Protein AF-A0A4Y2AP46-F1 (afdb_monomer)

Organism: Araneus ventricosus (NCBI:txid182803)

InterPro domains:
  IPR036397 Ribonuclease H superfamily [G3DSA:3.30.420.10] (19-108)

pLDDT: mean 75.17, std 23.65, range [29.0, 97.69]

Mean predicted aligned error: 13.7 Å

Nearest PDB structures (foldseek):
  3k9k-assembly3_B  TM=8.716E-01  e=1.793E-01  Homo sapiens
  3k9j-assembly2_A  TM=8.518E-01  e=1.899E-01  Homo sapiens
  3k9j-assembly3_B  TM=8.761E-01  e=3.189E-01  Homo sapiens
  3f2k-assembly2_B  TM=8.456E-01  e=3.578E-01  Homo sapiens
  3f2k-assembly1_A  TM=8.415E-01  e=1.199E+00  Homo sapiens

Solvent-accessible surface area (backbone atoms only — not comparable to full-atom values): 7448 Å² total; per-residue (Å²): 141,79,86,82,78,82,80,79,86,90,79,80,89,76,81,80,80,88,71,95,73,83,88,68,97,76,74,85,79,84,87,60,105,64,92,74,67,85,94,47,58,81,70,35,62,59,60,7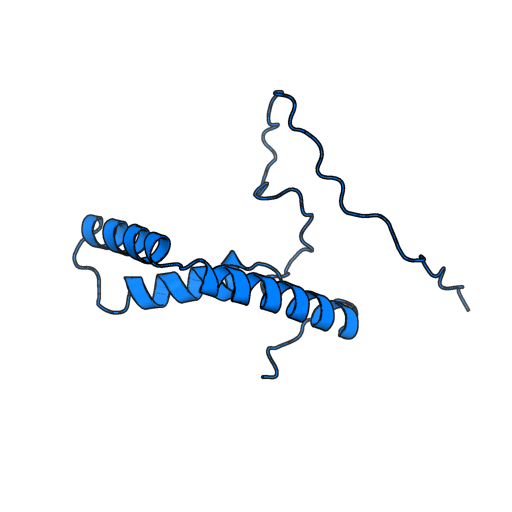1,42,50,49,55,54,38,48,53,61,42,59,69,50,85,60,92,42,73,67,54,45,53,50,36,49,51,52,41,58,69,64,62,46,72,67,56,53,53,50,51,53,54,49,45,56,51,41,52,50,51,30,59,75,47,73,69,44,94,77,77,89,88,122

Structure (mmCIF, N/CA/C/O backbone):
data_AF-A0A4Y2AP46-F1
#
_entry.id   AF-A0A4Y2AP46-F1
#
loop_
_atom_site.group_PDB
_atom_site.id
_atom_site.type_symbol
_atom_site.label_atom_id
_atom_site.label_alt_id
_atom_site.label_comp_id
_atom_site.label_asym_id
_atom_site.label_entity_id
_atom_site.label_seq_id
_atom_site.pdbx_PDB_ins_code
_atom_site.Cartn_x
_atom_site.Cartn_y
_atom_site.Cartn_z
_atom_site.occupancy
_atom_site.B_iso_or_equiv
_atom_site.auth_seq_id
_atom_site.auth_comp_id
_atom_site.auth_asym_id
_atom_site.auth_atom_id
_atom_site.pdbx_PDB_model_num
ATOM 1 N N . MET A 1 1 ? 24.502 12.282 -37.279 1.00 34.84 1 MET A N 1
ATOM 2 C CA . MET A 1 1 ? 24.917 11.019 -36.629 1.00 34.84 1 MET A CA 1
ATOM 3 C C . MET A 1 1 ? 25.685 11.370 -35.365 1.00 34.84 1 MET A C 1
ATOM 5 O O . MET A 1 1 ? 26.804 11.847 -35.468 1.00 34.84 1 MET A O 1
ATOM 9 N N . VAL A 1 2 ? 25.063 11.231 -34.194 1.00 35.81 2 VAL A N 1
ATOM 10 C CA . VAL A 1 2 ? 25.704 11.461 -32.886 1.00 35.81 2 VAL A CA 1
ATOM 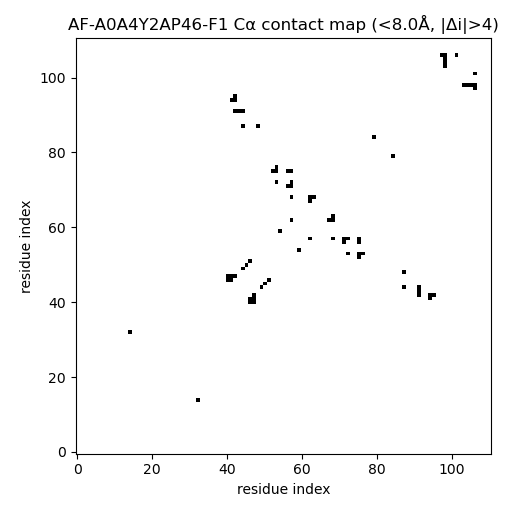11 C C . VAL A 1 2 ? 25.883 10.087 -32.231 1.00 35.81 2 VAL A C 1
ATOM 13 O O . VAL A 1 2 ? 24.922 9.317 -32.254 1.00 35.81 2 VAL A O 1
ATOM 16 N N . PRO A 1 3 ? 27.060 9.712 -31.696 1.00 34.12 3 PRO A N 1
ATOM 17 C CA . PRO A 1 3 ? 27.263 8.360 -31.192 1.00 34.12 3 PRO A CA 1
ATOM 18 C C . PRO A 1 3 ? 26.651 8.205 -29.798 1.00 34.12 3 PRO A C 1
ATOM 20 O O . PRO A 1 3 ? 27.077 8.847 -28.837 1.00 34.12 3 PRO A O 1
ATOM 23 N N . THR A 1 4 ? 25.679 7.305 -29.677 1.00 37.78 4 THR A N 1
ATOM 24 C CA . THR A 1 4 ? 25.093 6.872 -28.407 1.00 37.78 4 THR A CA 1
ATOM 25 C C . THR A 1 4 ? 26.121 6.042 -27.638 1.00 37.78 4 THR A C 1
ATOM 27 O O . THR A 1 4 ? 26.429 4.903 -27.996 1.00 37.78 4 THR A O 1
ATOM 30 N N . ARG A 1 5 ? 26.692 6.610 -26.571 1.00 38.94 5 ARG A N 1
ATOM 31 C CA . ARG A 1 5 ? 27.623 5.891 -25.693 1.00 38.94 5 ARG A CA 1
ATOM 32 C C . ARG A 1 5 ? 26.830 4.886 -24.851 1.00 38.94 5 ARG A C 1
ATOM 34 O O . ARG A 1 5 ? 26.163 5.266 -23.894 1.00 38.94 5 ARG A O 1
ATOM 41 N N . ARG A 1 6 ? 26.914 3.598 -25.205 1.00 39.25 6 ARG A N 1
ATOM 42 C CA . ARG A 1 6 ? 26.455 2.472 -24.371 1.00 39.25 6 ARG A CA 1
ATOM 43 C C . ARG A 1 6 ? 27.078 2.593 -22.976 1.00 39.25 6 ARG A C 1
ATOM 45 O O . ARG A 1 6 ? 28.301 2.531 -22.855 1.00 39.25 6 ARG A O 1
ATOM 52 N N . ARG A 1 7 ? 26.271 2.734 -21.919 1.00 34.50 7 ARG A N 1
ATOM 53 C CA . ARG A 1 7 ? 26.749 2.532 -20.545 1.00 34.50 7 ARG A CA 1
ATOM 54 C C . ARG A 1 7 ? 26.505 1.073 -20.172 1.00 34.50 7 ARG A C 1
ATOM 56 O O . ARG A 1 7 ? 25.367 0.621 -20.110 1.00 34.50 7 ARG A O 1
ATOM 63 N N . SER A 1 8 ? 27.610 0.350 -20.018 1.00 29.00 8 SER A N 1
ATOM 64 C CA . SER A 1 8 ? 27.644 -1.052 -19.619 1.00 29.00 8 SER A CA 1
ATOM 65 C C . SER A 1 8 ? 27.241 -1.226 -18.152 1.00 29.00 8 SER A C 1
ATOM 67 O O . SER A 1 8 ? 27.389 -0.317 -17.335 1.00 29.00 8 SER A O 1
ATOM 69 N N . SER A 1 9 ? 26.727 -2.421 -17.883 1.00 44.53 9 SER A N 1
ATOM 70 C CA . SER A 1 9 ? 26.170 -2.958 -16.644 1.00 44.53 9 SER A CA 1
ATOM 71 C C . SER A 1 9 ? 27.117 -2.905 -15.432 1.00 44.53 9 SER A C 1
ATOM 73 O O . SER A 1 9 ? 28.333 -2.799 -15.577 1.00 44.53 9 SER A O 1
ATOM 75 N N . SER A 1 10 ? 26.528 -3.114 -14.248 1.00 43.09 10 SER A N 1
ATOM 76 C CA . SER A 1 10 ? 27.130 -3.569 -12.980 1.00 43.09 10 SER A CA 1
ATOM 77 C C . SER A 1 10 ? 27.781 -2.535 -12.050 1.00 43.09 10 SER A C 1
ATOM 79 O O . SER A 1 10 ? 28.990 -2.522 -11.852 1.00 43.09 10 SER A O 1
ATOM 81 N N . GLN A 1 11 ? 26.959 -1.755 -11.341 1.00 38.72 11 GLN A N 1
ATOM 82 C CA . GLN A 1 11 ? 27.303 -1.311 -9.983 1.00 38.72 11 GLN A CA 1
ATOM 83 C C . GLN A 1 11 ? 26.084 -1.481 -9.074 1.00 38.72 11 GLN A C 1
ATOM 85 O O . GLN A 1 11 ? 25.056 -0.838 -9.266 1.00 38.72 11 GLN A O 1
ATOM 90 N N . GLY A 1 12 ? 26.192 -2.410 -8.121 1.00 34.59 12 GLY A N 1
ATOM 91 C CA . GLY A 1 12 ? 25.190 -2.628 -7.085 1.00 34.59 12 GLY A CA 1
ATOM 92 C C . GLY A 1 12 ? 24.966 -1.357 -6.269 1.00 34.59 12 GLY A C 1
ATOM 93 O O . GLY A 1 12 ? 25.911 -0.625 -5.970 1.00 34.59 12 GLY A O 1
ATOM 94 N N . ILE A 1 13 ? 23.706 -1.102 -5.926 1.00 41.91 13 ILE A N 1
ATOM 95 C CA . ILE A 1 13 ? 23.285 0.026 -5.096 1.00 41.91 13 ILE A CA 1
ATOM 96 C C . ILE A 1 13 ? 23.948 -0.138 -3.722 1.00 41.91 13 ILE A C 1
ATOM 98 O O . ILE A 1 13 ? 23.543 -0.979 -2.922 1.00 41.91 13 ILE A O 1
ATOM 102 N N . LYS A 1 14 ? 25.004 0.634 -3.452 1.00 35.41 14 LY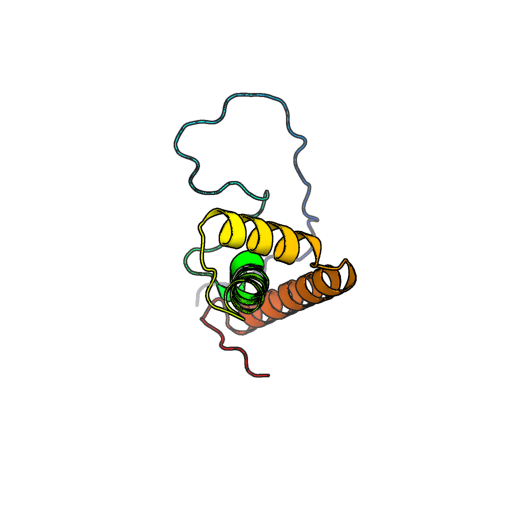S A N 1
ATOM 103 C CA . LYS A 1 14 ? 25.568 0.763 -2.105 1.00 35.41 14 LYS A CA 1
ATOM 104 C C . LYS A 1 14 ? 24.712 1.762 -1.330 1.00 35.41 14 LYS A C 1
ATOM 106 O O . LYS A 1 14 ? 24.700 2.941 -1.667 1.00 35.41 14 LYS A O 1
ATOM 111 N N . CYS A 1 15 ? 24.023 1.297 -0.291 1.00 34.84 15 CYS A N 1
ATOM 112 C CA . CYS A 1 15 ? 23.386 2.172 0.692 1.00 34.84 15 CYS A CA 1
ATOM 113 C C . CYS A 1 15 ? 24.472 2.894 1.513 1.00 34.84 15 CYS A C 1
ATOM 115 O O . CYS A 1 15 ? 25.323 2.210 2.089 1.00 34.84 15 CYS A O 1
ATOM 117 N N . PRO A 1 16 ? 24.480 4.235 1.600 1.00 37.75 16 PRO A N 1
ATOM 118 C CA . PRO A 1 16 ? 25.389 4.936 2.494 1.00 37.75 16 PRO A CA 1
ATOM 119 C C . PRO A 1 16 ? 24.892 4.852 3.945 1.00 37.75 16 PRO A C 1
ATOM 121 O O . PRO A 1 16 ? 23.728 5.114 4.246 1.00 37.75 16 PRO A O 1
ATOM 124 N N . THR A 1 17 ? 25.797 4.473 4.844 1.00 40.91 17 THR A N 1
ATOM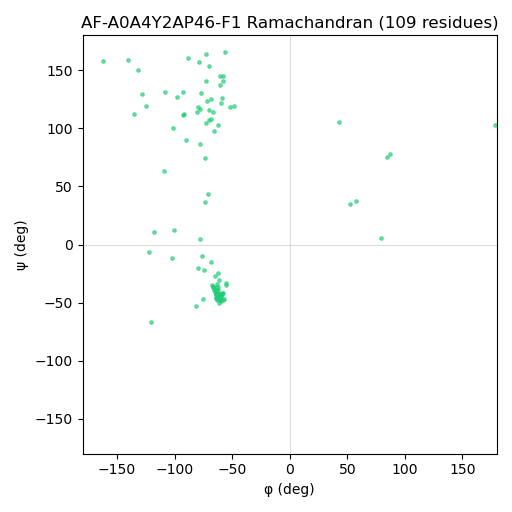 125 C CA . THR A 1 17 ? 25.617 4.476 6.300 1.00 40.91 17 THR A CA 1
ATOM 126 C C . THR A 1 17 ? 25.286 5.888 6.795 1.00 40.91 17 THR A C 1
ATOM 128 O O . THR A 1 17 ? 26.025 6.833 6.519 1.00 40.91 17 THR A O 1
ATOM 131 N N . VAL A 1 18 ? 24.185 6.034 7.538 1.00 43.59 18 VAL A N 1
ATOM 132 C CA . VAL A 1 18 ? 23.786 7.288 8.198 1.00 43.59 18 VAL A CA 1
ATOM 133 C C . VAL A 1 18 ? 24.799 7.636 9.291 1.00 43.59 18 VAL A C 1
ATOM 135 O O . VAL A 1 18 ? 24.893 6.940 10.299 1.00 43.59 18 VAL A O 1
ATOM 138 N N . HIS A 1 19 ? 25.529 8.737 9.109 1.00 35.12 19 HIS A N 1
ATOM 139 C CA . HIS A 1 19 ? 26.148 9.471 10.209 1.00 35.12 19 HIS A CA 1
ATOM 140 C C . HIS A 1 19 ? 25.245 10.652 10.574 1.00 35.12 19 HIS A C 1
ATOM 142 O O . HIS A 1 19 ? 24.853 11.435 9.710 1.00 35.12 19 HIS A O 1
ATOM 148 N N . SER A 1 20 ? 24.898 10.747 11.860 1.00 47.75 20 SER A N 1
ATOM 149 C CA . SER A 1 20 ? 24.138 11.847 12.457 1.00 47.75 20 SER A CA 1
ATOM 150 C C . SER A 1 20 ? 24.699 13.210 12.051 1.00 47.75 20 SER A C 1
ATOM 152 O O . SER A 1 20 ? 25.831 13.539 12.395 1.00 47.75 20 SER A O 1
ATOM 154 N N . GLY A 1 21 ? 23.890 14.025 11.375 1.00 43.62 21 GLY A N 1
ATOM 155 C CA . GLY A 1 21 ? 24.244 15.405 11.059 1.00 43.62 21 GLY A CA 1
ATOM 156 C C . GLY A 1 21 ? 23.174 16.123 10.243 1.00 43.62 21 GLY A C 1
ATOM 157 O O . GLY A 1 21 ? 23.063 15.901 9.048 1.00 43.62 21 GLY A O 1
ATOM 158 N N . HIS A 1 22 ? 22.403 16.970 10.929 1.00 42.50 22 HIS A N 1
ATOM 159 C CA . HIS A 1 22 ? 21.694 18.165 10.448 1.00 42.50 22 HIS A CA 1
ATOM 160 C C . HIS A 1 22 ? 20.949 18.089 9.092 1.00 42.50 22 HIS A C 1
ATOM 162 O O . HIS A 1 22 ? 21.539 18.200 8.022 1.00 42.50 22 HIS A O 1
ATOM 168 N N . ILE A 1 23 ? 19.614 18.013 9.144 1.00 52.22 23 ILE A N 1
ATOM 169 C CA . ILE A 1 23 ? 18.727 18.080 7.970 1.00 52.22 23 ILE A CA 1
ATOM 170 C C . ILE A 1 23 ? 18.578 19.550 7.522 1.00 52.22 23 ILE A C 1
ATOM 172 O O . ILE A 1 23 ? 18.023 20.343 8.285 1.00 52.22 23 ILE A O 1
ATOM 176 N N . PRO A 1 24 ? 19.014 19.957 6.312 1.00 40.78 24 PRO A N 1
ATOM 177 C CA . PRO A 1 24 ? 18.679 21.274 5.778 1.00 40.78 24 PRO A CA 1
ATOM 178 C C . PRO A 1 24 ? 17.204 21.334 5.340 1.00 40.78 24 PRO A C 1
ATOM 180 O O . PRO A 1 24 ? 16.654 20.388 4.773 1.00 40.78 24 PRO A O 1
ATOM 183 N N . ALA A 1 25 ? 16.563 22.475 5.602 1.00 44.97 25 ALA A N 1
ATOM 184 C CA . ALA A 1 25 ? 15.126 22.729 5.455 1.00 44.97 25 ALA A CA 1
ATOM 185 C C . ALA A 1 25 ? 14.627 22.887 3.998 1.00 44.97 25 ALA A C 1
ATOM 187 O O . ALA A 1 25 ? 13.738 23.687 3.725 1.00 44.97 25 ALA A O 1
ATOM 188 N N . THR A 1 26 ? 15.175 22.125 3.050 1.00 49.66 26 THR A N 1
ATOM 189 C CA . THR A 1 26 ? 14.690 22.046 1.654 1.00 49.66 26 THR A CA 1
ATOM 190 C C . THR A 1 26 ? 14.215 20.640 1.268 1.00 49.66 26 THR A C 1
ATOM 192 O O . THR A 1 26 ? 13.934 20.356 0.105 1.00 49.66 26 THR A O 1
ATOM 195 N N . SER A 1 27 ? 14.080 19.745 2.251 1.00 47.41 27 SER A N 1
ATOM 196 C CA . SER A 1 27 ? 13.724 18.339 2.053 1.00 47.41 27 SER A CA 1
ATOM 197 C C . SER A 1 27 ? 12.227 18.144 1.800 1.00 47.41 27 SER A C 1
ATOM 199 O O . SER A 1 27 ? 11.440 17.871 2.706 1.00 47.41 27 SER A O 1
ATOM 201 N N . HIS A 1 28 ? 11.810 18.249 0.541 1.00 48.00 28 HIS A N 1
ATOM 202 C CA . HIS A 1 28 ? 10.535 17.692 0.102 1.00 48.00 28 HIS A CA 1
ATOM 203 C C . HIS A 1 28 ? 10.775 16.248 -0.366 1.00 48.00 28 HIS A C 1
ATOM 205 O O . HIS A 1 28 ? 10.976 16.005 -1.550 1.00 48.00 28 HIS A O 1
ATOM 211 N N . ARG A 1 29 ? 10.661 15.302 0.582 1.00 51.47 29 ARG A N 1
ATOM 212 C CA . ARG A 1 29 ? 10.578 13.829 0.411 1.00 51.47 29 ARG A CA 1
ATOM 213 C C . ARG A 1 29 ? 11.909 13.064 0.346 1.00 51.47 29 ARG A C 1
ATOM 215 O O . ARG A 1 29 ? 12.292 12.540 -0.692 1.00 51.47 29 ARG A O 1
ATOM 222 N N . VAL A 1 30 ? 12.526 12.849 1.506 1.00 48.62 30 VAL A N 1
ATOM 223 C CA . VAL A 1 30 ? 13.455 11.725 1.713 1.00 48.62 30 VAL A CA 1
ATOM 224 C C . VAL A 1 30 ? 12.700 10.636 2.474 1.00 48.62 30 VAL A C 1
ATOM 226 O O . VAL A 1 30 ? 12.522 10.751 3.682 1.00 48.62 30 VAL A O 1
ATOM 229 N N . TRP A 1 31 ? 12.217 9.603 1.773 1.00 51.09 31 TRP A N 1
ATOM 230 C CA . TRP A 1 31 ? 11.650 8.408 2.431 1.00 51.09 31 TRP A CA 1
ATOM 231 C C . TRP A 1 31 ? 12.334 7.088 2.044 1.00 51.09 31 TRP A C 1
ATOM 233 O O 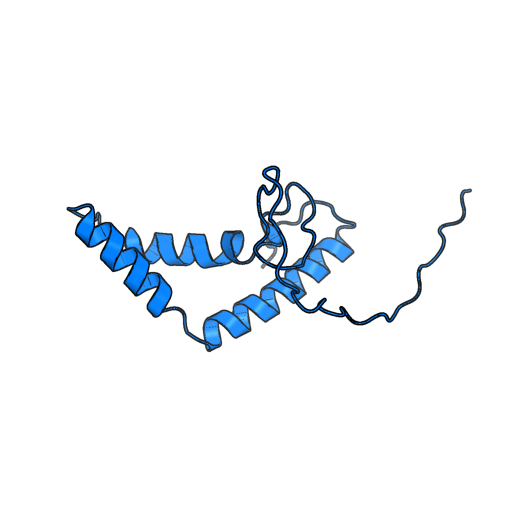. TRP A 1 31 ? 12.127 6.060 2.674 1.00 51.09 31 TRP A O 1
ATOM 243 N N . CYS A 1 32 ? 13.246 7.104 1.085 1.00 54.25 32 CYS A N 1
ATOM 244 C CA . CYS A 1 32 ? 14.264 6.077 0.911 1.00 54.25 32 CYS A CA 1
ATOM 245 C C . CYS A 1 32 ? 15.349 6.681 0.021 1.00 54.25 32 C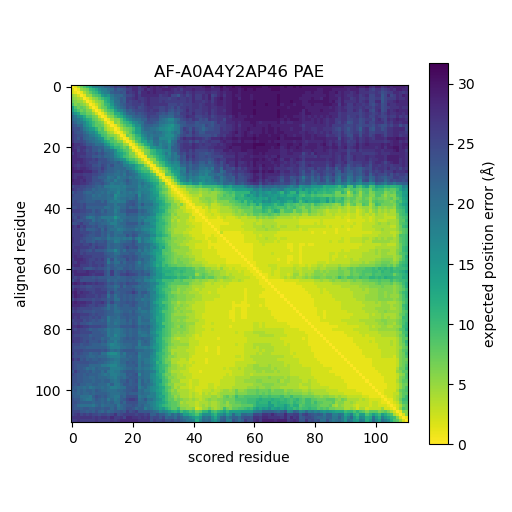YS A C 1
ATOM 247 O O . CYS A 1 32 ? 15.098 7.665 -0.669 1.00 54.25 32 CYS A O 1
ATOM 249 N N . CYS A 1 33 ? 16.562 6.144 0.064 1.00 57.72 33 CYS A N 1
ATOM 250 C CA . CYS A 1 33 ? 17.741 6.647 -0.649 1.00 57.72 33 CYS A CA 1
ATOM 251 C C . CYS A 1 33 ? 17.659 6.408 -2.180 1.00 57.72 33 CYS A C 1
ATOM 253 O O . CYS A 1 33 ? 18.607 5.926 -2.791 1.00 57.72 33 CYS A O 1
ATOM 255 N N . VAL A 1 34 ? 16.495 6.658 -2.788 1.00 67.94 34 VAL A N 1
ATOM 256 C CA . VAL A 1 34 ? 16.186 6.435 -4.202 1.00 67.94 34 VAL A CA 1
ATOM 257 C C . VAL A 1 34 ? 15.696 7.752 -4.793 1.00 67.94 34 VAL A C 1
ATOM 259 O O . VAL A 1 34 ? 14.687 8.303 -4.349 1.00 67.94 34 VAL A O 1
ATOM 262 N N . GLU A 1 35 ? 16.419 8.257 -5.790 1.00 70.06 35 GLU A N 1
ATOM 263 C CA . GLU A 1 35 ? 15.964 9.383 -6.602 1.00 70.06 35 GLU A CA 1
ATOM 264 C C . GLU A 1 35 ? 14.804 8.919 -7.486 1.00 70.06 35 GLU A C 1
ATOM 266 O O . GLU A 1 35 ? 14.961 8.045 -8.340 1.00 70.06 35 GLU A O 1
ATOM 271 N N . TRP A 1 36 ? 13.623 9.494 -7.265 1.00 72.12 36 TRP A N 1
ATOM 272 C CA . TRP A 1 36 ? 12.452 9.220 -8.090 1.00 72.12 36 TRP A CA 1
ATOM 273 C C . TRP A 1 36 ? 12.362 10.243 -9.223 1.00 72.12 36 TRP A C 1
ATOM 275 O O . TRP A 1 36 ? 12.420 11.448 -8.950 1.00 72.12 36 TRP A O 1
ATOM 285 N N . PRO A 1 37 ? 12.171 9.808 -10.481 1.00 73.62 37 PRO A N 1
ATOM 286 C CA . PRO A 1 37 ? 11.941 10.737 -11.570 1.00 73.62 37 PRO A CA 1
ATOM 287 C C . PRO A 1 37 ? 10.665 11.562 -11.325 1.00 73.62 37 PRO A C 1
ATOM 289 O O . PRO A 1 37 ? 9.686 11.065 -10.747 1.00 73.62 37 PRO A O 1
ATOM 292 N N . PRO A 1 38 ? 10.645 12.841 -11.743 1.00 72.12 38 PRO A N 1
ATOM 293 C CA . PRO A 1 38 ? 9.466 13.682 -11.598 1.00 72.12 38 PRO A CA 1
ATOM 294 C C . PRO A 1 38 ? 8.269 13.051 -12.321 1.00 72.12 38 PRO A C 1
ATOM 296 O O . PRO A 1 38 ? 8.421 12.451 -13.380 1.00 72.12 38 PRO A O 1
ATOM 299 N N . ARG A 1 39 ? 7.064 13.212 -11.757 1.00 73.19 39 ARG A N 1
ATOM 300 C CA . ARG A 1 39 ? 5.797 12.716 -12.338 1.00 73.19 39 ARG A CA 1
ATOM 301 C C . ARG A 1 39 ? 5.752 11.201 -12.593 1.00 73.19 39 ARG A C 1
ATOM 303 O O . ARG A 1 39 ? 5.130 10.769 -13.549 1.00 73.19 39 ARG A O 1
ATOM 310 N N . SER A 1 40 ? 6.347 10.396 -11.710 1.00 80.38 40 SER A N 1
ATOM 311 C CA . SER A 1 40 ? 6.322 8.924 -11.811 1.00 80.38 40 SER A CA 1
ATOM 312 C C . SER A 1 40 ? 5.451 8.253 -10.732 1.00 80.38 40 SER A C 1
ATOM 314 O O . SER A 1 40 ? 5.978 7.526 -9.884 1.00 80.38 40 SER A O 1
ATOM 316 N N . PRO A 1 41 ? 4.120 8.488 -10.703 1.00 80.75 41 PRO A N 1
ATOM 317 C CA . PRO A 1 41 ? 3.233 7.820 -9.749 1.00 80.75 41 PRO A CA 1
ATOM 318 C C . PRO A 1 41 ? 3.238 6.295 -9.939 1.00 80.75 41 PRO A C 1
ATOM 320 O O . PRO A 1 41 ? 3.142 5.570 -8.950 1.00 80.75 41 PRO A O 1
ATOM 323 N N . ASP A 1 42 ? 3.451 5.823 -11.171 1.00 81.69 42 ASP A N 1
ATOM 324 C CA . ASP A 1 42 ? 3.502 4.403 -11.536 1.00 81.69 42 ASP A CA 1
ATOM 325 C C . ASP A 1 42 ? 4.699 3.646 -10.978 1.00 81.69 42 ASP A C 1
ATOM 327 O O . ASP A 1 42 ? 4.688 2.420 -10.979 1.00 81.69 42 ASP A O 1
ATOM 331 N N . LEU A 1 43 ? 5.720 4.348 -10.486 1.00 85.25 43 LEU A N 1
ATOM 332 C CA . LEU A 1 43 ? 6.900 3.729 -9.886 1.00 85.25 43 LEU A CA 1
ATOM 333 C C . LEU A 1 43 ? 6.873 3.770 -8.353 1.00 85.25 43 LEU A C 1
ATOM 335 O O . LEU A 1 43 ? 7.654 3.073 -7.709 1.00 85.25 43 LEU A O 1
ATOM 339 N N . ASN A 1 44 ? 5.954 4.536 -7.754 1.00 86.00 44 ASN A N 1
ATOM 340 C CA . ASN A 1 44 ? 5.852 4.660 -6.306 1.00 86.00 44 ASN A CA 1
ATOM 341 C C . ASN A 1 44 ? 4.858 3.632 -5.720 1.00 86.00 44 ASN A C 1
ATOM 343 O O . ASN A 1 44 ? 3.645 3.804 -5.888 1.00 86.00 44 ASN A O 1
ATOM 347 N N . PRO A 1 45 ? 5.319 2.624 -4.952 1.00 89.06 45 PRO A N 1
ATOM 348 C CA . PRO A 1 45 ? 4.444 1.613 -4.347 1.00 89.06 45 PRO A CA 1
ATOM 349 C C . PRO A 1 45 ? 3.432 2.183 -3.348 1.00 89.06 45 PRO A C 1
ATOM 351 O O . PRO A 1 45 ? 2.363 1.602 -3.149 1.00 89.06 45 PRO A O 1
ATOM 354 N N . LEU A 1 46 ? 3.710 3.344 -2.750 1.00 90.62 46 LEU A N 1
ATOM 355 C CA . LEU A 1 46 ? 2.731 4.022 -1.900 1.00 90.62 46 LEU A CA 1
ATOM 356 C C . LEU A 1 46 ? 1.541 4.538 -2.716 1.00 90.62 46 LEU A C 1
ATOM 358 O O . LEU A 1 46 ? 0.410 4.516 -2.233 1.00 90.62 46 LEU A O 1
ATOM 362 N N . THR A 1 47 ? 1.794 4.974 -3.952 1.00 89.69 47 THR A N 1
ATOM 363 C CA . THR A 1 47 ? 0.782 5.551 -4.839 1.00 89.69 47 THR A CA 1
ATOM 364 C C . THR A 1 47 ? -0.039 4.470 -5.533 1.00 89.69 47 THR A C 1
ATOM 366 O O . THR A 1 47 ? -1.264 4.506 -5.446 1.00 89.69 47 THR A O 1
ATOM 369 N N . PHE A 1 48 ? 0.604 3.499 -6.194 1.00 88.44 48 PHE A N 1
ATOM 370 C CA . PHE A 1 48 ? -0.127 2.507 -6.994 1.00 88.44 48 PHE A CA 1
ATOM 371 C C . PHE A 1 48 ? -0.749 1.374 -6.165 1.00 88.44 48 PHE A C 1
ATOM 373 O O . PHE A 1 48 ? -1.657 0.702 -6.647 1.00 88.44 48 PHE A O 1
ATOM 380 N N . PHE A 1 49 ? -0.270 1.131 -4.939 1.00 93.50 49 PHE A N 1
ATOM 381 C CA . PHE A 1 49 ? -0.767 0.050 -4.083 1.00 93.50 49 PHE A CA 1
ATOM 382 C C . PHE A 1 49 ? -1.337 0.568 -2.761 1.00 93.50 49 PHE A C 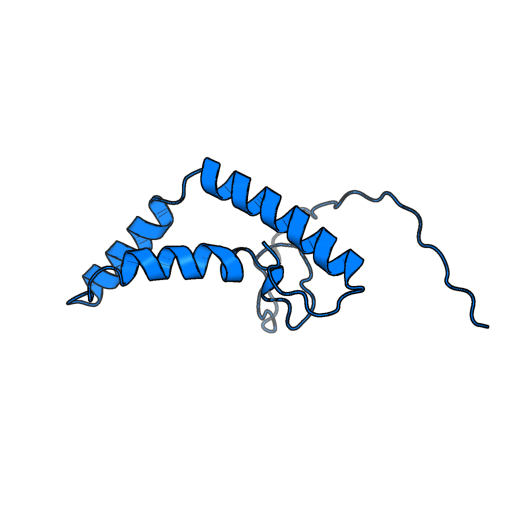1
ATOM 384 O O . PHE A 1 49 ? -2.542 0.459 -2.532 1.00 93.50 49 PHE A O 1
ATOM 391 N N . LEU A 1 50 ? -0.493 1.127 -1.884 1.00 93.19 50 LEU A N 1
ATOM 392 C CA . LEU A 1 50 ? -0.872 1.332 -0.480 1.00 93.19 50 LEU A CA 1
ATOM 393 C C . LEU A 1 50 ? -2.059 2.289 -0.336 1.00 93.19 50 LEU A C 1
ATOM 395 O O . LEU A 1 50 ? -2.988 2.014 0.420 1.00 93.19 50 LEU A O 1
ATOM 399 N N . TRP A 1 51 ? -2.047 3.394 -1.081 1.00 93.25 51 TRP A N 1
ATOM 400 C CA . TRP A 1 51 ? -3.124 4.375 -1.047 1.00 93.25 51 TRP A CA 1
ATOM 401 C C . TRP A 1 51 ? -4.471 3.777 -1.464 1.00 93.25 51 TRP A C 1
ATOM 403 O O . TRP A 1 51 ? -5.462 3.949 -0.754 1.00 93.25 51 TRP A O 1
ATOM 413 N N . GLY A 1 52 ? -4.504 3.031 -2.574 1.00 94.19 52 GLY A N 1
ATOM 414 C CA . GLY A 1 52 ? -5.711 2.342 -3.035 1.00 94.19 52 GLY A CA 1
ATOM 415 C C . GLY A 1 52 ? -6.211 1.316 -2.015 1.00 94.19 52 GLY A C 1
ATOM 416 O O . GLY A 1 52 ? -7.393 1.313 -1.672 1.00 94.19 52 GLY A O 1
ATOM 417 N N . TYR A 1 53 ? -5.293 0.520 -1.462 1.00 95.44 53 TYR A N 1
ATOM 418 C CA . TYR A 1 53 ? -5.592 -0.498 -0.457 1.00 95.44 53 TYR A CA 1
ATOM 419 C C . TYR A 1 53 ? -6.192 0.092 0.829 1.00 95.44 53 TYR A C 1
ATOM 421 O O . TYR A 1 53 ? -7.248 -0.346 1.292 1.00 95.44 53 TYR A O 1
ATOM 429 N N . ILE A 1 54 ? -5.557 1.125 1.394 1.00 95.81 54 ILE A N 1
ATOM 430 C CA . ILE A 1 54 ? -6.054 1.797 2.602 1.00 95.81 54 ILE A CA 1
ATOM 431 C C . ILE A 1 54 ? -7.416 2.428 2.323 1.00 95.81 54 ILE A C 1
ATOM 433 O O . ILE A 1 54 ? -8.342 2.255 3.113 1.00 95.81 54 ILE A O 1
ATOM 437 N N . LYS A 1 55 ? -7.567 3.127 1.190 1.00 94.69 55 LYS A N 1
ATOM 438 C CA . LYS A 1 55 ? -8.818 3.805 0.836 1.00 94.69 55 LYS A CA 1
ATOM 439 C C . LYS A 1 55 ? -9.981 2.822 0.742 1.00 94.69 55 LYS A C 1
ATOM 441 O O . LYS A 1 55 ? -11.040 3.097 1.301 1.00 94.69 55 LYS A O 1
ATOM 446 N N . GLN A 1 56 ? -9.768 1.671 0.105 1.00 95.69 56 GLN A N 1
ATOM 447 C CA . GLN A 1 56 ? -10.779 0.622 -0.009 1.00 95.69 56 GLN A CA 1
ATOM 448 C C . GLN A 1 56 ? -11.256 0.133 1.364 1.00 95.69 56 GLN A C 1
ATOM 450 O O . GLN A 1 56 ? -12.452 -0.052 1.560 1.00 95.69 56 GLN A O 1
ATOM 455 N N . ARG A 1 57 ? -10.345 -0.046 2.328 1.00 94.81 57 ARG A N 1
ATOM 456 C CA . ARG A 1 57 ? -10.688 -0.521 3.678 1.00 94.81 57 ARG A CA 1
ATOM 457 C C . ARG A 1 57 ? -11.338 0.548 4.547 1.00 94.81 57 ARG A C 1
ATOM 459 O O . ARG A 1 57 ? -12.349 0.292 5.190 1.00 94.81 57 ARG A O 1
ATOM 466 N N . VAL A 1 58 ? -10.766 1.748 4.561 1.00 95.81 58 VAL A N 1
ATOM 467 C CA . VAL A 1 58 ? -11.228 2.858 5.403 1.00 95.81 58 VAL A CA 1
ATOM 468 C C . VAL A 1 58 ? -12.635 3.302 5.012 1.00 95.81 58 VAL A C 1
ATOM 470 O O . VAL A 1 58 ? -13.470 3.533 5.889 1.00 95.81 58 VAL A O 1
ATOM 473 N N . TYR A 1 59 ? -12.893 3.383 3.703 1.00 95.31 59 TYR A N 1
ATOM 474 C CA . TYR A 1 59 ? -14.152 3.862 3.135 1.00 95.31 59 TYR A CA 1
ATOM 475 C C . TYR A 1 59 ? -15.086 2.739 2.670 1.00 95.31 59 TYR A C 1
ATOM 477 O O . TYR A 1 59 ? -16.085 3.029 2.016 1.00 95.31 59 TYR A O 1
ATOM 485 N N . ALA A 1 60 ? -14.818 1.475 3.029 1.00 94.25 60 ALA A N 1
ATOM 486 C CA . ALA A 1 60 ? -15.767 0.376 2.815 1.00 94.25 60 ALA A CA 1
ATOM 487 C C . ALA A 1 60 ? -17.135 0.679 3.454 1.00 94.25 60 ALA A C 1
ATOM 489 O O . ALA A 1 60 ? -18.179 0.303 2.930 1.00 94.25 60 ALA A O 1
ATOM 490 N N . THR A 1 61 ? -17.121 1.404 4.575 1.00 93.88 61 THR A N 1
ATOM 491 C CA . THR A 1 61 ? -18.292 2.067 5.154 1.00 93.88 61 THR A CA 1
ATOM 492 C C . THR A 1 61 ? -17.930 3.514 5.498 1.00 93.88 61 THR A C 1
ATOM 494 O O . THR A 1 61 ? -16.766 3.771 5.821 1.00 93.88 61 THR A O 1
ATOM 497 N N . PRO A 1 62 ? -18.875 4.471 5.471 1.00 93.50 62 PRO A N 1
ATOM 498 C CA . PRO A 1 62 ? -18.605 5.836 5.916 1.00 93.50 62 PRO A CA 1
ATOM 499 C C . PRO A 1 62 ? -18.172 5.851 7.394 1.00 93.50 62 PRO A C 1
ATOM 501 O O . PRO A 1 62 ? -18.920 5.359 8.242 1.00 93.50 62 PRO A O 1
ATOM 504 N N . PRO A 1 63 ? -16.981 6.374 7.736 1.00 92.69 63 PRO A N 1
ATOM 505 C CA . PRO A 1 63 ? -16.559 6.463 9.127 1.00 92.69 63 PRO A CA 1
ATOM 506 C C . PRO A 1 63 ? -17.368 7.562 9.847 1.00 92.69 63 PRO A C 1
ATOM 508 O O . PRO A 1 63 ? -17.348 8.712 9.407 1.00 92.69 63 PRO A O 1
ATOM 511 N N . PRO A 1 64 ? -18.066 7.248 10.953 1.00 92.44 64 PRO A N 1
ATOM 512 C CA . PRO A 1 64 ? -18.935 8.194 11.657 1.00 92.44 64 PRO A CA 1
ATOM 513 C C . PRO A 1 64 ? -18.165 9.243 12.468 1.00 92.44 64 PRO A C 1
ATOM 515 O O . PRO A 1 64 ? -18.711 10.294 12.793 1.00 92.44 64 PRO A O 1
ATOM 518 N N . THR A 1 65 ? -16.907 8.967 12.827 1.00 97.56 65 THR A N 1
ATOM 519 C CA . THR A 1 65 ? -16.079 9.862 13.641 1.00 97.56 65 THR A CA 1
ATOM 520 C C . THR A 1 65 ? -14.638 9.890 13.147 1.00 97.56 65 THR A C 1
ATOM 522 O O . THR A 1 65 ? -14.147 8.965 12.495 1.00 97.56 65 THR A O 1
ATOM 525 N N . LEU A 1 66 ? -13.922 10.954 13.511 1.00 96.94 66 LEU A N 1
ATOM 526 C CA . LEU A 1 66 ? -12.496 11.087 13.225 1.00 96.94 66 LEU A CA 1
ATOM 527 C C . LEU A 1 66 ? -11.666 10.005 13.935 1.00 96.94 66 LEU A C 1
ATOM 529 O O . LEU A 1 66 ? -10.671 9.533 13.388 1.00 96.94 66 LEU A O 1
ATOM 533 N N . GLN A 1 67 ? -12.076 9.589 15.136 1.00 97.69 67 GLN A N 1
ATOM 534 C CA . GLN A 1 67 ? -11.411 8.514 15.870 1.00 97.69 67 GLN A CA 1
ATOM 535 C C . GLN A 1 67 ? -11.529 7.182 15.126 1.00 97.69 67 GLN A C 1
ATOM 537 O O . GLN A 1 67 ? -10.525 6.506 14.928 1.00 97.69 67 GLN A O 1
ATOM 542 N N . GLU A 1 68 ? -12.726 6.852 14.645 1.00 96.44 68 GLU A N 1
ATOM 543 C CA . GLU A 1 68 ? -12.958 5.638 13.865 1.00 96.44 68 GLU A CA 1
ATOM 544 C C . GLU A 1 68 ? -12.174 5.661 12.545 1.00 96.44 68 GLU A C 1
ATOM 546 O O . GLU A 1 68 ? -11.556 4.669 12.165 1.00 96.44 68 GLU A O 1
ATOM 551 N N . LEU A 1 69 ? -12.105 6.819 11.880 1.00 96.62 69 LEU A N 1
ATOM 552 C CA . LEU A 1 69 ? -11.254 7.008 10.705 1.00 96.62 69 LEU A CA 1
ATOM 553 C C . LEU A 1 69 ? -9.775 6.703 11.011 1.00 96.62 69 LEU A C 1
ATOM 555 O O . LEU A 1 69 ? -9.131 5.976 10.254 1.00 96.62 69 LEU A O 1
ATOM 559 N N . ARG A 1 70 ? -9.231 7.228 12.118 1.00 97.50 70 ARG A N 1
ATOM 560 C CA . ARG A 1 70 ? -7.842 6.960 12.536 1.00 97.50 70 ARG A CA 1
ATOM 561 C C . ARG A 1 70 ? -7.612 5.481 12.839 1.00 97.50 70 ARG A C 1
ATOM 563 O O . ARG A 1 70 ? -6.613 4.934 12.378 1.00 97.50 70 ARG A O 1
ATOM 570 N N . ASN A 1 71 ? -8.531 4.844 13.562 1.00 97.31 71 ASN A N 1
ATOM 571 C CA . ASN A 1 71 ? -8.447 3.420 13.889 1.00 97.31 71 ASN A CA 1
ATOM 572 C C . ASN A 1 71 ? -8.409 2.574 12.613 1.00 97.31 71 ASN A C 1
ATOM 574 O O . ASN A 1 71 ? -7.482 1.795 12.424 1.00 97.31 71 ASN A O 1
ATOM 578 N N . ARG A 1 72 ? -9.319 2.827 11.666 1.00 97.12 72 ARG A N 1
ATOM 579 C CA . ARG A 1 72 ? -9.365 2.096 10.391 1.00 97.12 72 ARG A CA 1
ATOM 580 C C . ARG A 1 72 ? -8.114 2.269 9.541 1.00 97.12 72 ARG A C 1
ATOM 582 O O . ARG A 1 72 ? -7.714 1.323 8.870 1.00 97.12 72 ARG A O 1
ATOM 589 N N . ILE A 1 73 ? -7.503 3.456 9.536 1.00 96.62 73 ILE A N 1
ATOM 590 C CA . ILE A 1 73 ? -6.226 3.674 8.839 1.00 96.62 73 ILE A CA 1
ATOM 591 C C . ILE A 1 73 ? -5.139 2.804 9.477 1.00 96.62 73 ILE A C 1
ATOM 593 O O . ILE A 1 73 ? -4.430 2.098 8.761 1.00 96.62 73 ILE A O 1
ATOM 597 N N . THR A 1 74 ? -5.037 2.813 10.808 1.00 97.69 74 THR A N 1
ATOM 598 C CA . THR A 1 74 ? -4.074 1.989 11.551 1.00 97.69 74 THR A CA 1
ATOM 599 C C . THR A 1 74 ? -4.302 0.499 11.300 1.00 97.69 74 THR A C 1
ATOM 601 O O . THR A 1 74 ? -3.354 -0.206 10.959 1.00 97.69 74 THR A O 1
ATOM 604 N N . ASP A 1 75 ? -5.548 0.030 11.362 1.00 97.19 75 ASP A N 1
ATOM 605 C CA . ASP A 1 75 ? -5.911 -1.370 11.128 1.00 97.19 75 ASP A CA 1
ATOM 606 C C . ASP A 1 75 ? -5.655 -1.792 9.676 1.00 97.19 75 ASP A C 1
ATOM 608 O O . ASP A 1 75 ? -5.173 -2.894 9.406 1.00 97.19 75 ASP A O 1
ATOM 612 N N . ALA A 1 76 ? -5.937 -0.912 8.709 1.00 96.62 76 ALA A N 1
ATOM 613 C CA . ALA A 1 76 ? -5.616 -1.153 7.309 1.00 96.62 76 ALA A CA 1
ATOM 614 C C . ALA A 1 76 ? -4.103 -1.294 7.112 1.00 96.62 76 ALA A C 1
ATOM 616 O O . ALA A 1 76 ? -3.676 -2.260 6.481 1.00 96.62 76 ALA A O 1
ATOM 617 N N . CYS A 1 77 ? -3.294 -0.409 7.697 1.00 96.19 77 CYS A N 1
ATOM 618 C CA . CYS A 1 77 ? -1.837 -0.524 7.666 1.00 96.19 77 CYS A CA 1
ATOM 619 C C . CYS A 1 77 ? -1.347 -1.822 8.330 1.00 96.19 77 CYS A C 1
ATOM 621 O O . CYS A 1 77 ? -0.547 -2.540 7.736 1.00 96.19 77 CYS A O 1
ATOM 623 N N . ALA A 1 78 ? -1.863 -2.165 9.514 1.00 96.69 78 ALA A N 1
ATOM 624 C CA . ALA A 1 78 ? -1.487 -3.377 10.246 1.00 96.69 78 ALA A CA 1
ATOM 625 C C . ALA A 1 78 ? -1.886 -4.670 9.511 1.00 96.69 78 ALA A C 1
ATOM 627 O O . ALA A 1 78 ? -1.237 -5.701 9.662 1.00 96.69 78 ALA A O 1
ATOM 628 N N . SER A 1 79 ? -2.933 -4.617 8.685 1.00 97.19 79 SER A N 1
ATOM 629 C CA . SER A 1 79 ? -3.386 -5.758 7.883 1.00 97.19 79 SER A CA 1
ATOM 630 C C . SER A 1 79 ? -2.531 -6.056 6.648 1.00 97.19 79 SER A C 1
ATOM 632 O O . SER A 1 79 ? -2.756 -7.075 5.992 1.00 97.19 79 SER A O 1
ATOM 634 N N . VAL A 1 80 ? -1.593 -5.173 6.285 1.00 96.62 80 VAL A N 1
ATOM 635 C CA . VAL A 1 80 ? -0.711 -5.400 5.136 1.00 96.62 80 VAL A CA 1
ATOM 636 C C . VAL A 1 80 ? 0.227 -6.558 5.466 1.00 96.62 80 VAL A C 1
ATOM 638 O O . VAL A 1 80 ? 1.143 -6.435 6.274 1.00 96.62 80 VAL A O 1
ATOM 641 N N . SER A 1 81 ? -0.007 -7.704 4.829 1.00 97.25 81 SER A N 1
ATOM 642 C CA . SER A 1 81 ? 0.777 -8.910 5.089 1.00 97.25 81 SER A CA 1
ATOM 643 C C . SER A 1 81 ? 2.143 -8.884 4.384 1.00 97.25 81 SER A C 1
ATOM 645 O O . SER A 1 81 ? 2.291 -8.253 3.330 1.00 97.25 81 SER A O 1
ATOM 647 N N . PRO A 1 82 ? 3.135 -9.651 4.876 1.00 97.00 82 PRO A N 1
ATOM 648 C CA . PRO A 1 82 ? 4.407 -9.833 4.175 1.00 97.00 82 PRO A CA 1
ATOM 649 C C . PRO A 1 82 ? 4.248 -10.351 2.737 1.00 97.00 82 PRO A C 1
ATOM 651 O O . PRO A 1 82 ? 4.985 -9.936 1.847 1.00 97.00 82 PRO A O 1
ATOM 654 N N . ALA A 1 83 ? 3.252 -11.206 2.477 1.00 97.44 83 ALA A N 1
ATOM 655 C CA . ALA A 1 83 ? 2.966 -11.715 1.134 1.00 97.44 83 ALA A CA 1
ATOM 656 C C . ALA A 1 83 ? 2.512 -10.601 0.173 1.00 97.44 83 ALA A C 1
ATOM 658 O O . ALA A 1 83 ? 2.926 -10.568 -0.986 1.00 97.44 83 ALA A O 1
ATOM 659 N N . MET A 1 84 ? 1.707 -9.647 0.656 1.00 96.56 84 MET A N 1
ATOM 660 C CA . MET A 1 84 ? 1.328 -8.472 -0.133 1.00 96.56 84 MET A CA 1
ATOM 661 C C . MET A 1 84 ? 2.549 -7.612 -0.456 1.00 96.56 84 MET A C 1
ATOM 663 O O . MET A 1 84 ? 2.712 -7.204 -1.602 1.00 96.56 84 MET A O 1
ATOM 667 N N . LEU A 1 85 ? 3.434 -7.385 0.519 1.00 95.38 85 LEU A N 1
ATOM 668 C CA . LEU A 1 85 ? 4.669 -6.625 0.304 1.00 95.38 85 LEU A CA 1
ATOM 669 C C . LEU A 1 85 ? 5.596 -7.307 -0.709 1.00 95.38 85 LEU A C 1
ATOM 671 O O . LEU A 1 85 ? 6.160 -6.632 -1.569 1.00 95.38 85 LEU A O 1
ATOM 675 N N . TYR A 1 86 ? 5.699 -8.636 -0.668 1.00 96.50 86 TYR A N 1
ATOM 676 C CA . TYR A 1 86 ? 6.448 -9.401 -1.663 1.00 96.50 86 TYR A CA 1
ATOM 677 C C . TYR A 1 86 ? 5.874 -9.220 -3.077 1.00 96.50 86 TYR A C 1
ATOM 679 O O . TYR A 1 86 ? 6.617 -8.995 -4.035 1.00 96.50 86 TYR A O 1
ATOM 687 N N . ASN A 1 87 ? 4.547 -9.239 -3.217 1.00 95.75 87 ASN A N 1
ATOM 688 C CA . ASN A 1 87 ? 3.894 -8.968 -4.498 1.00 95.75 87 ASN A CA 1
ATOM 689 C C . ASN A 1 87 ? 4.149 -7.534 -4.975 1.00 95.75 87 ASN A C 1
ATOM 691 O O . ASN A 1 87 ? 4.483 -7.335 -6.139 1.00 95.75 87 ASN A O 1
ATOM 695 N N . VAL A 1 88 ? 4.071 -6.544 -4.081 1.00 94.44 88 VAL A N 1
ATOM 696 C CA . VAL A 1 88 ? 4.390 -5.143 -4.401 1.00 94.44 88 VAL A CA 1
ATOM 697 C C . VAL A 1 88 ? 5.828 -5.010 -4.889 1.00 94.44 88 VAL A C 1
ATOM 699 O O . VAL A 1 88 ? 6.063 -4.337 -5.886 1.00 94.44 88 VAL A O 1
ATOM 702 N N . GLN A 1 89 ? 6.786 -5.684 -4.253 1.00 93.62 89 GLN A N 1
ATOM 703 C CA . GLN A 1 89 ? 8.180 -5.678 -4.695 1.00 93.62 89 GLN A CA 1
ATOM 704 C C . GLN A 1 89 ? 8.333 -6.227 -6.121 1.00 93.62 89 GLN A C 1
ATOM 706 O O . GLN A 1 89 ? 9.050 -5.637 -6.933 1.00 93.62 89 GLN A O 1
ATOM 711 N N . ARG A 1 90 ? 7.642 -7.324 -6.452 1.00 95.06 90 ARG A N 1
ATOM 712 C CA . ARG A 1 90 ? 7.634 -7.875 -7.816 1.00 95.06 90 ARG A CA 1
ATOM 713 C C . ARG A 1 90 ? 6.989 -6.922 -8.823 1.00 95.06 90 ARG A C 1
ATOM 715 O O . ARG A 1 90 ? 7.512 -6.747 -9.920 1.00 95.06 90 ARG A O 1
ATOM 722 N N . GLU A 1 91 ? 5.889 -6.275 -8.450 1.00 93.06 91 GLU A N 1
ATOM 723 C CA . GLU A 1 91 ? 5.213 -5.291 -9.302 1.00 93.06 91 GLU A CA 1
ATOM 724 C C . GLU A 1 91 ? 6.083 -4.042 -9.519 1.00 93.06 91 GLU A C 1
ATOM 726 O O . GLU A 1 91 ? 6.127 -3.534 -10.635 1.00 93.06 91 GLU A O 1
ATOM 731 N N . VAL A 1 92 ? 6.850 -3.583 -8.518 1.00 91.38 92 VAL A N 1
ATOM 732 C CA . VAL A 1 92 ? 7.845 -2.507 -8.703 1.00 91.38 92 VAL A CA 1
ATOM 733 C C . 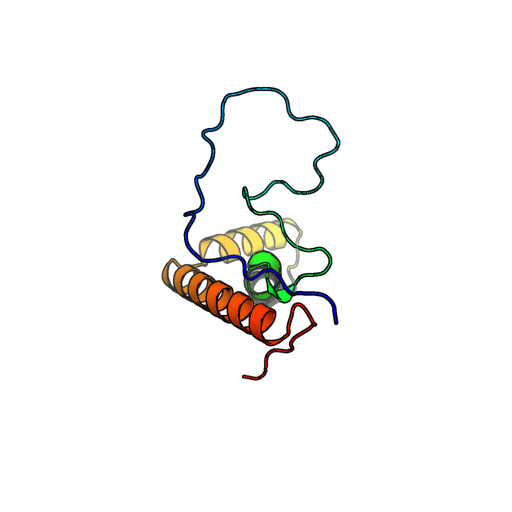VAL A 1 92 ? 8.865 -2.901 -9.772 1.00 91.38 92 VAL A C 1
ATOM 735 O O . VAL A 1 92 ? 9.121 -2.119 -10.683 1.00 91.38 92 VAL A O 1
ATOM 738 N N . GLN A 1 93 ? 9.422 -4.114 -9.705 1.00 91.81 93 GLN A N 1
ATOM 739 C CA . GLN A 1 93 ? 10.380 -4.594 -10.710 1.00 91.81 93 GLN A CA 1
ATOM 740 C C . GLN A 1 93 ? 9.759 -4.640 -12.114 1.00 91.81 93 GLN A C 1
ATOM 742 O O . GLN A 1 93 ? 10.373 -4.182 -13.075 1.00 91.81 93 GLN A O 1
ATOM 747 N N . SER A 1 94 ? 8.524 -5.136 -12.226 1.00 92.56 94 SER A N 1
ATOM 748 C CA . SER A 1 94 ? 7.782 -5.161 -13.490 1.00 92.56 94 SER A CA 1
ATOM 749 C C . SER A 1 94 ? 7.544 -3.753 -14.048 1.00 92.56 94 SER A C 1
ATOM 751 O O . SER A 1 94 ? 7.819 -3.505 -15.219 1.00 92.56 94 SER A O 1
ATOM 753 N N . ARG A 1 95 ? 7.116 -2.804 -13.211 1.00 90.50 95 ARG A N 1
ATOM 754 C CA . ARG A 1 95 ? 6.858 -1.410 -13.606 1.00 90.50 95 ARG A CA 1
ATOM 755 C C . ARG A 1 95 ? 8.127 -0.668 -14.016 1.00 90.50 95 ARG A C 1
ATOM 757 O O . ARG A 1 95 ? 8.102 0.094 -14.977 1.00 90.50 95 ARG A O 1
ATOM 764 N N . VAL A 1 96 ? 9.255 -0.935 -13.357 1.00 89.75 96 VAL A N 1
ATOM 765 C CA . VAL A 1 96 ? 10.563 -0.428 -13.801 1.00 89.75 96 VAL A CA 1
ATOM 766 C C . VAL A 1 96 ? 10.902 -0.964 -15.191 1.00 89.75 96 VAL A C 1
ATOM 768 O O . VAL A 1 96 ? 11.333 -0.196 -16.047 1.00 89.75 96 VAL A O 1
ATOM 771 N N . GLN A 1 97 ? 10.664 -2.252 -15.449 1.00 91.19 97 GLN A N 1
ATOM 772 C CA . GLN A 1 97 ? 10.910 -2.829 -16.769 1.00 91.19 97 GLN A CA 1
ATOM 773 C C . GLN A 1 97 ? 10.010 -2.211 -17.847 1.00 91.19 97 GLN A C 1
ATOM 775 O O . GLN A 1 97 ? 10.501 -1.894 -18.928 1.00 91.19 97 GLN A O 1
ATOM 780 N N . MET A 1 98 ? 8.726 -1.989 -17.554 1.00 89.81 98 MET A N 1
ATOM 781 C CA . MET A 1 98 ? 7.807 -1.302 -18.470 1.00 89.81 98 MET A CA 1
ATOM 782 C C . MET A 1 98 ? 8.277 0.123 -18.776 1.00 89.81 98 MET A C 1
ATOM 784 O O . MET A 1 98 ? 8.319 0.511 -19.938 1.00 89.81 98 MET A O 1
ATOM 788 N N . CYS A 1 99 ? 8.736 0.863 -17.763 1.00 89.25 99 CYS A N 1
ATOM 789 C CA . CYS A 1 99 ? 9.313 2.196 -17.939 1.00 89.25 99 CYS A CA 1
ATOM 790 C C . CYS A 1 99 ? 10.542 2.187 -18.865 1.00 89.25 99 CYS A C 1
ATOM 792 O O . CYS A 1 99 ? 10.681 3.057 -19.721 1.00 89.25 99 CYS A O 1
ATOM 794 N N . ILE A 1 100 ? 11.421 1.185 -18.727 1.00 89.50 100 ILE A N 1
ATOM 795 C CA . ILE A 1 100 ? 12.593 1.021 -19.601 1.00 89.50 100 ILE A CA 1
ATOM 796 C C . ILE A 1 100 ? 12.161 0.756 -21.047 1.00 89.50 100 ILE A C 1
ATOM 798 O O . ILE A 1 100 ? 12.703 1.372 -21.960 1.00 89.50 100 ILE A O 1
ATOM 802 N N . VAL A 1 101 ? 11.191 -0.140 -21.258 1.00 90.81 101 VAL A N 1
ATOM 803 C CA . VAL A 1 101 ? 10.656 -0.463 -22.595 1.00 90.81 101 VAL A CA 1
ATOM 804 C C . VAL A 1 101 ? 9.971 0.748 -23.228 1.00 90.81 101 VAL A C 1
ATOM 806 O O . VAL A 1 101 ? 10.114 0.971 -24.424 1.00 90.81 101 VAL A O 1
ATOM 809 N N . ALA A 1 102 ? 9.282 1.554 -22.424 1.00 89.69 102 ALA A N 1
ATOM 810 C CA . ALA A 1 102 ? 8.647 2.794 -22.851 1.00 89.69 102 ALA A CA 1
ATOM 811 C C . ALA A 1 102 ? 9.636 3.965 -23.020 1.00 89.69 102 ALA A C 1
ATOM 813 O O . ALA A 1 102 ? 9.204 5.091 -23.245 1.00 89.69 102 ALA A O 1
ATOM 814 N N . GLU A 1 103 ? 10.947 3.746 -22.861 1.00 89.31 103 GLU A N 1
ATOM 815 C CA . GLU A 1 103 ? 11.978 4.795 -22.912 1.00 89.31 103 GLU A CA 1
ATOM 816 C C . GLU A 1 103 ? 11.681 5.983 -21.969 1.00 89.31 103 GLU A C 1
ATOM 818 O O . GLU A 1 103 ? 11.970 7.144 -22.266 1.00 89.31 103 GLU A O 1
ATOM 823 N N . GLY A 1 104 ? 11.079 5.699 -20.809 1.00 83.88 104 GLY A N 1
ATOM 824 C CA . GLY A 1 104 ? 10.674 6.705 -19.826 1.00 83.88 104 GLY A CA 1
ATOM 825 C C . GLY A 1 104 ? 9.372 7.446 -20.147 1.00 83.88 104 GLY A C 1
ATOM 826 O O . GLY A 1 104 ? 9.027 8.379 -19.421 1.00 83.88 104 GLY A O 1
ATOM 827 N N . GLN A 1 105 ? 8.644 7.063 -21.202 1.00 85.31 105 GLN A N 1
ATOM 828 C CA . GLN A 1 105 ? 7.283 7.545 -21.451 1.00 85.31 105 GLN A CA 1
ATOM 829 C C . GLN A 1 105 ? 6.278 6.932 -20.467 1.00 85.31 105 GLN A C 1
ATOM 831 O O . GLN A 1 105 ? 6.549 5.935 -19.794 1.00 85.31 105 GLN A O 1
ATOM 836 N N . HIS A 1 106 ? 5.098 7.549 -20.391 1.00 83.44 106 HIS A N 1
ATOM 837 C CA . HIS A 1 106 ? 3.975 6.998 -19.641 1.00 83.44 106 HIS A CA 1
ATOM 838 C C . HIS A 1 106 ? 3.579 5.632 -20.210 1.00 83.44 106 HIS A C 1
ATOM 840 O O . HIS A 1 106 ? 3.485 5.459 -21.424 1.00 83.44 106 HIS A O 1
ATOM 846 N N . PHE A 1 107 ? 3.311 4.688 -19.316 1.00 81.81 107 PHE A N 1
ATOM 847 C CA . PHE A 1 107 ? 2.772 3.378 -19.645 1.00 81.81 107 PHE A CA 1
ATOM 848 C C . PHE A 1 107 ? 1.550 3.145 -18.759 1.00 81.81 107 PHE A C 1
ATOM 850 O O . PHE A 1 107 ? 1.604 3.362 -17.548 1.00 81.81 107 PHE A O 1
ATOM 857 N N . GLU A 1 108 ? 0.436 2.750 -19.365 1.00 69.94 108 GLU A N 1
ATOM 858 C CA . GLU A 1 108 ? -0.738 2.314 -18.617 1.00 69.94 108 GLU A CA 1
ATOM 859 C C . GLU A 1 108 ? -0.647 0.811 -18.340 1.00 69.94 108 GLU A C 1
ATOM 861 O O . GLU A 1 108 ? 0.141 0.082 -18.945 1.00 69.94 108 GLU A O 1
ATOM 866 N N . HIS A 1 109 ? -1.408 0.364 -17.345 1.00 59.19 109 HIS A N 1
ATOM 867 C CA . HIS A 1 109 ? -1.411 -1.011 -16.856 1.00 59.19 109 HIS A CA 1
ATOM 868 C C . HIS A 1 109 ? -2.140 -1.913 -17.870 1.00 59.19 109 HIS A C 1
ATOM 870 O O . HIS A 1 109 ? -3.276 -2.306 -17.625 1.00 59.19 109 HIS A O 1
ATOM 876 N N . ASP A 1 110 ? -1.510 -2.222 -19.008 1.00 43.12 110 ASP A N 1
ATOM 877 C CA . ASP A 1 110 ? -1.964 -3.295 -19.902 1.00 43.12 110 ASP A CA 1
ATOM 878 C C . ASP A 1 110 ? -1.794 -4.620 -19.148 1.00 43.12 110 ASP A C 1
ATOM 880 O O . ASP A 1 110 ? -0.690 -5.159 -19.019 1.00 43.12 110 ASP A O 1
ATOM 884 N N . ARG A 1 111 ? -2.887 -5.094 -18.550 1.00 42.91 111 ARG A N 1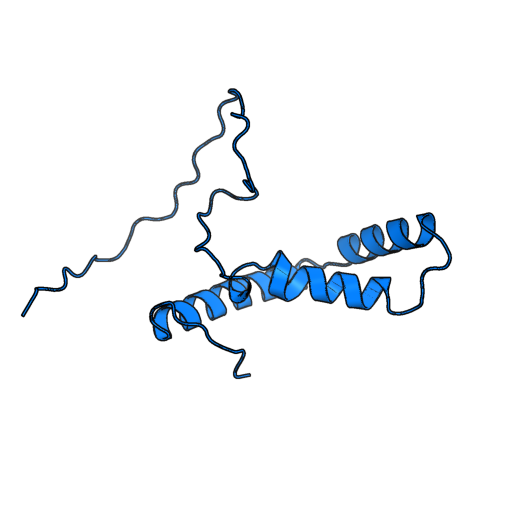
ATOM 885 C CA . ARG A 1 111 ? -2.955 -6.322 -17.759 1.00 42.91 111 ARG A CA 1
ATOM 886 C C . ARG A 1 111 ? -3.957 -7.284 -18.371 1.00 42.91 111 ARG A C 1
ATOM 888 O O . ARG A 1 111 ? -5.036 -6.811 -18.788 1.00 42.91 111 ARG A O 1
#

Secondary structure (DSSP, 8-state):
--------------PPP-------TT-S--SSS-PPPTT-GGG-HIIIIIHHHHHHHHTSS--SSHHHHHHHHHHHHHT--HHHHHHHHHHHHHHHHHHHHTTT-------

Foldseek 3Di:
DDDDDDDDDDDDDDDDDDDDDDDPPPDPDDPDPDDDDPPCLQLDLCRPPVVVQLCCQLVVPPQPDPVSSVVSSVVSVVPCDPVNVVVSVVSNVVSVVVCVVVVNDDDDPPD

Sequence (111 aa):
MVPTRRRSSSQGIKCPTVHSGHIPATSHRVWCCVEWPPRSPDLNPLTFFLWGYIKQRVYATPPPTLQELRNRITDACASVSPAMLYNVQREVQSRVQMCIVAEGQHFEHDR

Radius of gyration: 18.98 Å; Cα contacts (8 Å, |Δi|>4): 39; chains: 1; bounding box: 47×34×52 Å